Protein AF-A0A0E2Q204-F1 (afdb_monomer_lite)

Sequence (172 aa):
MAFKKTILRKIEREFFKPFIKDPIDWTFMEECWQHPYREFQYIAMDYLEKKKKEFRPEDFSKLKELAQTKSWWDSIDQLDRIIGEITFHYPETKDFMRQWSLDEDFWLRRIAIDHQLIRKELTDTDLLAEVICNNFGQTEFFITKAFGWSLRNYSKVNPDWVRDLLITMLVK

Radius of gyration: 17.0 Å; chains: 1; bounding box: 39×35×54 Å

Organism: NCBI:txid1433289

Secondary structure (DSSP, 8-state):
----HHHHHHHHHHHHGGGTTSPP-HHHHHHHHHSSSHHHHHHHHHHHHHTTTT--GGGHHHHHHHHHSS--HHHHHHHHHHHHHHHHH-GGGHHHHHHHTT-S-HHHHHHHHHTTTT-GGG--HHHHHHHHHHTTT---HHHHHHHHHHHHHHTTT-HHHHHHHHHHHH--

Foldseek 3Di:
DDDDPVVLVVVLCVVCVVPLPPADPVVQLVVLLPDPDVSSLVSSLSNLVSNLVRDDLVCVVVLVVSCVGPHDPVNLVSSLQSLLSRCLVPVVCLVQLLVQLQDPDVSSLLSSQQSCLVVQVNDPLVSNLSSLLSCPPPPDPSSVVSSCSSLVSNCVRPVPSSVVSVVVSVVD

InterPro domains:
  IPR014825 DNA alkylation repair enzyme [PF08713] (5-164)
  IPR016024 Armadillo-type fold [SSF48371] (7-167)

pLDDT: mean 92.6, std 8.52, range [52.0, 98.62]

Structure (mmCIF, N/CA/C/O backbone):
data_AF-A0A0E2Q204-F1
#
_entry.id   AF-A0A0E2Q204-F1
#
loop_
_atom_site.group_PDB
_atom_site.id
_atom_site.type_symbol
_atom_site.label_atom_id
_atom_site.label_alt_id
_atom_site.label_comp_id
_atom_site.label_asym_id
_atom_site.label_entity_id
_atom_site.label_seq_id
_atom_site.pdbx_PDB_ins_code
_atom_site.Cartn_x
_atom_site.Cartn_y
_atom_site.Cartn_z
_atom_site.occupancy
_atom_site.B_iso_or_equiv
_atom_site.auth_seq_id
_atom_site.auth_comp_id
_atom_site.auth_asym_id
_atom_site.auth_atom_id
_atom_site.pdbx_PDB_model_num
ATOM 1 N N . MET A 1 1 ? 16.025 16.801 -13.316 1.00 52.00 1 MET A N 1
ATOM 2 C CA . MET A 1 1 ? 15.818 17.611 -14.541 1.00 52.00 1 MET A CA 1
ATOM 3 C C . MET A 1 1 ? 14.335 17.922 -14.581 1.00 52.00 1 MET A C 1
ATOM 5 O O . MET A 1 1 ? 13.582 17.026 -14.913 1.00 52.00 1 MET A O 1
ATOM 9 N N . ALA A 1 2 ? 13.897 19.121 -14.187 1.00 59.19 2 ALA A N 1
ATOM 10 C CA . ALA A 1 2 ? 12.493 19.354 -13.826 1.00 59.19 2 ALA A CA 1
ATOM 11 C C . ALA A 1 2 ? 11.521 19.299 -15.027 1.00 59.19 2 ALA A C 1
ATOM 13 O O . ALA A 1 2 ? 11.139 20.324 -15.593 1.00 59.19 2 ALA A O 1
ATOM 14 N N . PHE A 1 3 ? 11.085 18.098 -15.407 1.00 65.00 3 PHE A N 1
ATOM 15 C CA . PHE A 1 3 ? 9.974 17.898 -16.332 1.00 65.00 3 PHE A CA 1
ATOM 16 C C . PHE A 1 3 ? 8.638 18.001 -15.593 1.00 65.00 3 PHE A C 1
ATOM 18 O O . PHE A 1 3 ? 8.471 17.498 -14.482 1.00 65.00 3 PHE A O 1
ATOM 25 N N . LYS A 1 4 ? 7.629 18.610 -16.228 1.00 73.62 4 LYS A N 1
ATOM 26 C CA . LYS A 1 4 ? 6.256 18.565 -15.703 1.00 73.62 4 LYS A CA 1
ATOM 27 C C . LYS A 1 4 ? 5.756 17.116 -15.724 1.00 73.62 4 LYS A C 1
ATOM 29 O O . LYS A 1 4 ? 5.730 16.502 -16.790 1.00 73.62 4 LYS A O 1
ATOM 34 N N . LYS A 1 5 ? 5.258 16.618 -14.584 1.00 70.06 5 LYS A N 1
ATOM 35 C CA . LYS A 1 5 ? 4.692 15.260 -14.406 1.00 70.06 5 LYS A CA 1
ATOM 36 C C . LYS A 1 5 ? 3.703 14.858 -15.513 1.00 70.06 5 LYS A C 1
ATOM 38 O O . LYS A 1 5 ? 3.671 13.713 -15.947 1.00 70.06 5 LYS A O 1
ATOM 43 N N . THR A 1 6 ? 2.922 15.810 -16.023 1.00 71.50 6 THR A N 1
ATOM 44 C CA . THR A 1 6 ? 1.950 15.588 -17.106 1.00 71.50 6 THR A CA 1
ATOM 45 C C . THR A 1 6 ? 2.596 15.237 -18.450 1.00 71.50 6 THR A C 1
ATOM 47 O O . THR A 1 6 ? 2.038 14.449 -19.208 1.00 71.50 6 THR A O 1
ATOM 50 N N . ILE A 1 7 ? 3.761 15.816 -18.757 1.00 73.62 7 ILE A N 1
ATOM 51 C CA . ILE A 1 7 ? 4.497 15.545 -20.000 1.00 73.62 7 ILE A CA 1
ATOM 52 C C . ILE A 1 7 ? 5.120 14.152 -19.922 1.00 73.62 7 ILE A C 1
ATOM 54 O O . ILE A 1 7 ? 4.964 13.362 -20.851 1.00 73.62 7 ILE A O 1
ATOM 58 N N . LEU A 1 8 ? 5.733 13.835 -18.779 1.00 73.75 8 LEU A N 1
ATOM 59 C CA . LEU A 1 8 ? 6.355 12.541 -18.516 1.00 73.75 8 LEU A CA 1
ATOM 60 C C . LEU A 1 8 ? 5.350 11.388 -18.685 1.00 73.75 8 LEU A C 1
ATOM 62 O O . LEU A 1 8 ? 5.563 10.491 -19.496 1.00 73.75 8 LEU A O 1
ATOM 66 N N . ARG A 1 9 ? 4.167 11.512 -18.070 1.00 72.25 9 ARG A N 1
ATOM 67 C CA . ARG A 1 9 ? 3.080 10.525 -18.192 1.00 72.25 9 ARG A CA 1
ATOM 68 C C . ARG A 1 9 ? 2.611 10.273 -19.620 1.00 72.25 9 ARG A C 1
ATOM 70 O O . ARG A 1 9 ? 2.194 9.161 -19.950 1.00 72.25 9 ARG A O 1
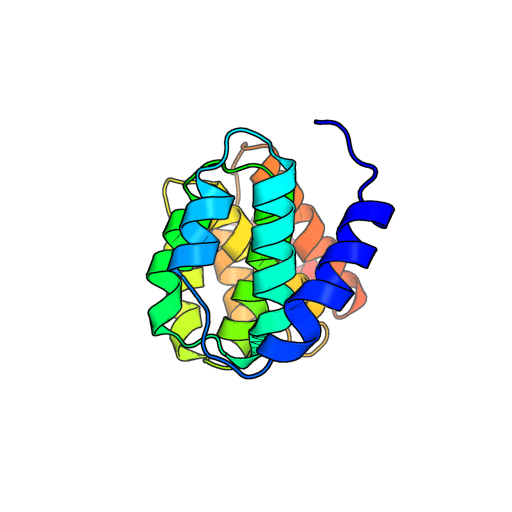ATOM 77 N N . LYS A 1 10 ? 2.618 11.303 -20.475 1.00 72.25 10 LYS A N 1
ATOM 78 C CA . LYS A 1 10 ? 2.210 11.154 -21.878 1.00 72.25 10 LYS A CA 1
ATOM 79 C C . LYS A 1 10 ? 3.226 10.302 -22.643 1.00 72.25 10 LYS A C 1
ATOM 81 O O . LYS A 1 10 ? 2.812 9.388 -23.351 1.00 72.25 10 LYS A O 1
ATOM 86 N N . ILE A 1 11 ? 4.515 10.565 -22.432 1.00 73.44 11 ILE A N 1
ATOM 87 C CA . ILE A 1 11 ? 5.630 9.828 -23.043 1.00 73.44 11 ILE A CA 1
ATOM 88 C C . ILE A 1 11 ? 5.622 8.369 -22.565 1.00 73.44 11 ILE A C 1
ATOM 90 O O . ILE A 1 11 ? 5.577 7.448 -23.375 1.00 73.44 11 ILE A O 1
ATOM 94 N N . GLU A 1 12 ? 5.543 8.145 -21.254 1.00 77.38 12 GLU A N 1
ATOM 95 C CA . GLU A 1 12 ? 5.498 6.804 -20.657 1.00 77.38 12 GLU A CA 1
ATOM 96 C C . GLU A 1 12 ? 4.303 5.970 -21.130 1.00 77.38 12 GLU A C 1
ATOM 98 O O . GLU A 1 12 ? 4.364 4.742 -21.206 1.00 77.38 12 GLU A O 1
ATOM 103 N N . ARG A 1 13 ? 3.143 6.597 -21.367 1.00 72.56 13 ARG A N 1
ATOM 104 C CA . ARG A 1 13 ? 1.954 5.871 -21.835 1.00 72.56 13 ARG A CA 1
ATOM 105 C C . ARG A 1 13 ? 2.177 5.292 -23.222 1.00 72.56 13 ARG A C 1
ATOM 107 O O . ARG A 1 13 ? 1.755 4.167 -23.460 1.00 72.56 13 ARG A O 1
ATOM 114 N N . GLU A 1 14 ? 2.795 6.049 -24.117 1.00 76.31 14 GLU A N 1
ATOM 115 C CA . GLU A 1 14 ? 3.088 5.579 -25.470 1.00 76.31 14 GLU A CA 1
ATOM 116 C C . GLU A 1 14 ? 4.222 4.555 -25.462 1.00 76.31 14 GLU A C 1
ATOM 118 O O . GLU A 1 14 ? 4.101 3.525 -26.120 1.00 76.31 14 GLU A O 1
ATOM 123 N N . PHE A 1 15 ? 5.246 4.775 -24.634 1.00 80.19 15 PHE A N 1
ATOM 124 C CA . PHE A 1 15 ? 6.394 3.881 -24.521 1.00 80.19 15 PHE A CA 1
ATOM 125 C C . PHE A 1 15 ? 6.041 2.501 -23.942 1.00 80.19 15 PHE A C 1
ATOM 127 O O . PHE A 1 15 ? 6.444 1.485 -24.497 1.00 80.19 15 PHE A O 1
ATOM 134 N N . PHE A 1 16 ? 5.244 2.431 -22.868 1.00 80.75 16 PHE A N 1
ATOM 135 C CA . PHE A 1 16 ? 4.947 1.149 -22.210 1.00 80.75 16 PHE A CA 1
ATOM 136 C C . PHE A 1 16 ? 3.805 0.357 -22.850 1.00 80.75 16 PHE A C 1
ATOM 138 O O . PHE A 1 16 ? 3.680 -0.836 -22.585 1.00 80.75 16 PHE A O 1
ATOM 145 N N . LYS A 1 17 ? 2.962 0.984 -23.683 1.00 78.00 17 LYS A N 1
ATOM 146 C CA . LYS A 1 17 ? 1.777 0.337 -24.278 1.00 78.00 17 LYS A CA 1
ATOM 147 C C . LYS A 1 17 ? 2.073 -0.996 -24.991 1.00 78.00 17 LYS A C 1
ATOM 149 O O . LYS A 1 17 ? 1.269 -1.910 -24.805 1.00 78.00 17 LYS A O 1
ATOM 154 N N . PRO A 1 18 ? 3.163 -1.145 -25.768 1.00 79.00 18 PRO A N 1
ATOM 155 C CA . PRO A 1 18 ? 3.479 -2.407 -26.438 1.00 79.00 18 PRO A CA 1
ATOM 156 C C . PRO A 1 18 ? 3.801 -3.549 -25.468 1.00 79.00 18 PRO A C 1
ATOM 158 O O . PRO A 1 18 ? 3.487 -4.693 -25.764 1.00 79.00 18 PRO A O 1
ATOM 161 N N . PHE A 1 19 ? 4.357 -3.230 -24.297 1.00 77.69 19 PHE A N 1
ATOM 162 C CA . PHE A 1 19 ? 4.937 -4.205 -23.372 1.00 77.69 19 PHE A CA 1
ATOM 163 C C . PHE A 1 19 ? 4.009 -4.574 -22.214 1.00 77.69 19 PHE A C 1
ATOM 165 O O . PHE A 1 19 ? 4.407 -5.318 -21.331 1.00 77.69 19 PHE A O 1
ATOM 172 N N . ILE A 1 20 ? 2.774 -4.060 -22.152 1.00 76.94 20 ILE A N 1
ATOM 173 C CA . ILE A 1 20 ? 1.899 -4.204 -20.967 1.00 76.94 20 ILE A CA 1
ATOM 174 C C . ILE A 1 20 ? 1.711 -5.666 -20.527 1.00 76.94 20 ILE A C 1
ATOM 176 O O . ILE A 1 20 ? 1.601 -5.910 -19.332 1.00 76.94 20 ILE A O 1
ATOM 180 N N . LYS A 1 21 ? 1.678 -6.616 -21.471 1.00 78.50 21 LYS A N 1
ATOM 181 C CA . LYS A 1 21 ? 1.437 -8.044 -21.194 1.00 78.50 21 LYS A CA 1
ATOM 182 C C . LYS A 1 21 ? 2.696 -8.861 -20.911 1.00 78.50 21 LYS A C 1
ATOM 184 O O . LYS A 1 21 ? 2.580 -10.026 -20.550 1.00 78.50 21 LYS A O 1
ATOM 189 N N . ASP A 1 22 ? 3.871 -8.284 -21.121 1.00 86.75 22 ASP A N 1
ATOM 190 C CA . ASP A 1 22 ? 5.116 -8.990 -20.837 1.00 86.75 22 ASP A CA 1
ATOM 191 C C . ASP A 1 22 ? 5.319 -9.087 -19.318 1.00 86.75 22 ASP A C 1
ATOM 193 O O . ASP A 1 22 ? 4.787 -8.245 -18.580 1.00 86.75 22 ASP A O 1
ATOM 197 N N . PRO A 1 23 ? 6.126 -10.043 -18.830 1.00 90.31 23 PRO A N 1
ATOM 198 C CA . PRO A 1 23 ? 6.562 -10.052 -17.440 1.00 90.31 23 PRO A CA 1
ATOM 199 C C . PRO A 1 23 ? 7.162 -8.707 -17.005 1.00 90.31 23 PRO A C 1
ATOM 201 O O . PRO A 1 23 ? 7.531 -7.857 -17.827 1.00 90.31 23 PRO A O 1
ATOM 204 N N . ILE A 1 24 ? 7.246 -8.498 -15.693 1.00 92.69 24 ILE A N 1
ATOM 205 C CA . ILE A 1 24 ? 7.913 -7.321 -15.136 1.00 92.69 24 ILE A CA 1
ATOM 206 C C . ILE A 1 24 ? 9.402 -7.403 -15.480 1.00 92.69 24 ILE A C 1
ATOM 208 O O . ILE A 1 24 ? 10.090 -8.357 -15.113 1.00 92.69 24 ILE A O 1
ATOM 212 N N . ASP A 1 25 ? 9.891 -6.384 -16.176 1.00 93.94 25 ASP A N 1
ATOM 213 C CA . ASP A 1 25 ? 11.306 -6.184 -16.449 1.00 93.94 25 ASP A CA 1
ATOM 214 C C . ASP A 1 25 ? 11.955 -5.550 -15.218 1.00 93.94 25 ASP A C 1
ATOM 216 O O . ASP A 1 25 ? 11.942 -4.333 -15.011 1.00 93.94 25 ASP A O 1
ATOM 220 N N . TRP A 1 26 ? 12.478 -6.416 -14.355 1.00 94.19 26 TRP A N 1
ATOM 221 C CA . TRP A 1 26 ? 13.155 -6.003 -13.134 1.00 94.19 26 TRP A CA 1
ATOM 222 C C . TRP A 1 26 ? 14.508 -5.332 -13.401 1.00 94.19 26 TRP A C 1
ATOM 224 O O . TRP A 1 26 ? 14.963 -4.560 -12.563 1.00 94.19 26 TRP A O 1
ATOM 234 N N . THR A 1 27 ? 15.122 -5.559 -14.567 1.00 94.31 27 THR A N 1
ATOM 235 C CA . THR A 1 27 ? 16.347 -4.858 -14.969 1.00 94.31 27 THR A CA 1
ATOM 236 C C . THR A 1 27 ? 16.039 -3.402 -15.296 1.00 94.31 27 THR A C 1
ATOM 238 O O . THR A 1 27 ? 16.673 -2.511 -14.736 1.00 94.31 27 THR A O 1
ATOM 241 N N . PHE A 1 28 ? 15.005 -3.142 -16.103 1.00 93.12 28 PHE A N 1
ATOM 242 C CA . PHE A 1 28 ? 14.527 -1.779 -16.364 1.00 93.12 28 PHE A CA 1
ATOM 243 C C . PHE A 1 28 ? 14.138 -1.046 -15.073 1.00 93.12 28 PHE A C 1
ATOM 245 O O . PHE A 1 28 ? 14.451 0.137 -14.898 1.00 93.12 28 PHE A O 1
ATOM 252 N N . MET A 1 29 ? 13.460 -1.753 -14.161 1.00 94.50 29 MET A N 1
ATOM 253 C CA . MET A 1 29 ? 13.110 -1.213 -12.849 1.00 94.50 29 MET A CA 1
ATOM 254 C C . MET A 1 29 ? 14.339 -0.771 -12.068 1.00 94.50 29 MET A C 1
ATOM 256 O O . MET A 1 29 ? 14.364 0.365 -11.603 1.00 94.50 29 MET A O 1
ATOM 260 N N . GLU A 1 30 ? 15.352 -1.630 -11.963 1.00 94.81 30 GLU A N 1
ATOM 261 C CA . GLU A 1 30 ? 16.586 -1.333 -11.238 1.00 94.81 30 GLU A CA 1
ATOM 262 C C . GLU A 1 30 ? 17.341 -0.153 -11.864 1.00 94.81 30 GLU A C 1
ATOM 264 O O . GLU A 1 30 ? 17.734 0.777 -11.163 1.00 94.81 30 GLU A O 1
ATOM 269 N N . GLU A 1 31 ? 17.468 -0.115 -13.193 1.00 95.06 31 GLU A N 1
ATOM 270 C CA . GLU A 1 31 ? 18.122 0.990 -13.906 1.00 95.06 31 GLU A CA 1
ATOM 271 C C . GLU A 1 31 ? 17.440 2.339 -13.632 1.00 95.06 31 GLU A C 1
ATOM 273 O O . GLU A 1 31 ? 18.101 3.339 -13.323 1.00 95.06 31 GLU A O 1
ATOM 278 N N . CYS A 1 32 ? 16.105 2.375 -13.685 1.00 95.06 32 CYS A N 1
ATOM 279 C CA . CYS A 1 32 ? 15.343 3.573 -13.344 1.00 95.06 32 CYS A CA 1
ATOM 280 C C . CYS A 1 32 ? 15.463 3.910 -11.854 1.00 95.06 32 CYS A C 1
ATOM 282 O O . CYS A 1 32 ? 15.628 5.078 -11.487 1.00 95.06 32 CYS A O 1
ATOM 284 N N . TRP A 1 33 ? 15.402 2.902 -10.982 1.00 96.38 33 TRP A N 1
ATOM 285 C CA . TRP A 1 33 ? 15.449 3.102 -9.541 1.00 96.38 33 TRP A CA 1
ATOM 286 C C . TRP A 1 33 ? 16.803 3.627 -9.081 1.00 96.38 33 TRP A C 1
ATOM 288 O O . TRP A 1 33 ? 16.850 4.522 -8.237 1.00 96.38 33 TRP A O 1
ATOM 298 N N . GLN A 1 34 ? 17.909 3.185 -9.677 1.00 96.06 34 GLN A N 1
ATOM 299 C CA . GLN A 1 34 ? 19.253 3.651 -9.326 1.00 96.06 34 GLN A CA 1
ATOM 300 C C . GLN A 1 34 ? 19.601 5.024 -9.898 1.00 96.06 34 GLN A C 1
ATOM 302 O O . GLN A 1 34 ? 20.476 5.709 -9.360 1.00 96.06 34 GLN A O 1
ATOM 307 N N . HIS A 1 35 ? 18.843 5.521 -10.872 1.00 96.06 35 HIS A N 1
ATOM 308 C CA . HIS A 1 35 ? 19.092 6.832 -11.456 1.00 96.06 35 HIS A CA 1
ATOM 309 C C . HIS A 1 35 ? 19.022 7.981 -10.414 1.00 96.06 35 HIS A C 1
ATOM 311 O O . HIS A 1 35 ? 18.156 7.970 -9.530 1.00 96.06 35 HIS A O 1
ATOM 317 N N . PRO A 1 36 ? 19.909 8.997 -10.470 1.00 94.62 36 PRO A N 1
ATOM 318 C CA . PRO A 1 36 ? 19.985 10.053 -9.448 1.00 94.62 36 PRO A CA 1
ATOM 319 C C . PRO A 1 36 ? 18.807 11.041 -9.455 1.00 94.62 36 PRO A C 1
ATOM 321 O O . PRO A 1 36 ? 18.565 11.725 -8.464 1.00 94.62 36 PRO A O 1
ATOM 324 N N . TYR A 1 37 ? 18.083 11.150 -10.569 1.00 92.69 37 TYR A N 1
ATOM 325 C CA . TYR A 1 37 ? 16.953 12.073 -10.709 1.00 92.69 37 TYR A CA 1
ATOM 326 C C . TYR A 1 37 ? 15.634 11.409 -10.300 1.00 92.69 37 TYR A C 1
ATOM 328 O O . TYR A 1 37 ? 15.287 10.383 -10.883 1.00 92.69 37 TYR A O 1
ATOM 336 N N . ARG A 1 38 ? 14.887 12.040 -9.371 1.00 92.81 38 ARG A N 1
ATOM 337 C CA . ARG A 1 38 ? 13.624 11.524 -8.793 1.00 92.81 38 ARG A CA 1
ATOM 338 C C . ARG A 1 38 ? 12.578 11.145 -9.849 1.00 92.81 38 ARG A C 1
ATOM 340 O O . ARG A 1 38 ? 11.750 10.263 -9.648 1.00 92.81 38 ARG A O 1
ATOM 347 N N . GLU A 1 39 ? 12.632 11.820 -10.991 1.00 90.75 39 GLU A N 1
ATOM 348 C CA . GLU A 1 39 ? 11.778 11.592 -12.148 1.00 90.75 39 GLU A CA 1
ATOM 349 C C . GLU A 1 39 ? 11.859 10.149 -12.666 1.00 90.75 39 GLU A C 1
ATOM 351 O O . GLU A 1 39 ? 10.859 9.636 -13.151 1.00 90.75 39 GLU A O 1
ATOM 356 N N . PHE A 1 40 ? 12.995 9.465 -12.509 1.00 92.69 40 PHE A N 1
ATOM 357 C CA . PHE A 1 40 ? 13.137 8.072 -12.932 1.00 92.69 40 PHE A CA 1
ATOM 358 C C . PHE A 1 40 ? 12.489 7.085 -11.961 1.00 92.69 40 PHE A C 1
ATOM 360 O O . PHE A 1 40 ? 11.914 6.100 -12.413 1.00 92.69 40 PHE A O 1
ATOM 367 N N . GLN A 1 41 ? 12.470 7.367 -10.655 1.00 95.06 41 GLN A N 1
ATOM 368 C CA . GLN A 1 41 ? 11.662 6.580 -9.718 1.00 95.06 41 GLN A CA 1
ATOM 369 C C . GLN A 1 41 ? 10.171 6.758 -10.027 1.00 95.06 41 GLN A C 1
ATOM 371 O O . GLN A 1 41 ? 9.423 5.792 -9.953 1.00 95.06 41 GLN A O 1
ATOM 376 N N . TYR A 1 42 ? 9.730 7.946 -10.462 1.00 92.25 42 TYR A N 1
ATOM 377 C CA . TYR A 1 42 ? 8.353 8.113 -10.947 1.00 92.25 42 TYR A CA 1
ATOM 378 C C . TYR A 1 42 ? 8.064 7.275 -12.195 1.00 92.25 42 TYR A C 1
ATOM 380 O O . TYR A 1 42 ? 7.021 6.629 -12.236 1.00 92.25 42 TYR A O 1
ATOM 388 N N . ILE A 1 43 ? 8.988 7.231 -13.164 1.00 91.62 43 ILE A N 1
ATOM 389 C CA . ILE A 1 43 ? 8.864 6.364 -14.350 1.00 91.62 43 ILE A CA 1
ATOM 390 C C . ILE A 1 43 ? 8.760 4.894 -13.930 1.00 91.62 43 ILE A C 1
ATOM 392 O O . ILE A 1 43 ? 7.884 4.180 -14.415 1.00 91.62 43 ILE A O 1
ATOM 396 N N . ALA A 1 44 ? 9.626 4.453 -13.014 1.00 93.38 44 ALA A N 1
ATOM 397 C CA . ALA A 1 44 ? 9.636 3.093 -12.485 1.00 93.38 44 ALA A CA 1
ATOM 398 C C . ALA A 1 44 ? 8.295 2.739 -11.819 1.00 93.38 44 ALA A C 1
ATOM 400 O O . ALA A 1 44 ? 7.691 1.708 -12.108 1.00 93.38 44 ALA A O 1
ATOM 401 N N . MET A 1 45 ? 7.759 3.634 -10.988 1.00 93.88 45 MET A N 1
ATOM 402 C CA . MET A 1 45 ? 6.474 3.411 -10.329 1.00 93.88 45 MET A CA 1
ATOM 403 C C . MET A 1 45 ? 5.282 3.437 -11.301 1.00 93.88 45 MET A C 1
ATOM 405 O O . MET A 1 45 ? 4.387 2.594 -11.202 1.00 93.88 45 MET A O 1
ATOM 409 N N . ASP A 1 46 ? 5.265 4.356 -12.273 1.00 90.75 46 ASP A N 1
ATOM 410 C CA . ASP A 1 46 ? 4.221 4.414 -13.307 1.00 90.75 46 ASP A CA 1
ATOM 411 C C . ASP A 1 46 ? 4.312 3.205 -14.270 1.00 90.75 46 ASP A C 1
ATOM 413 O O . ASP A 1 46 ? 3.293 2.779 -14.830 1.00 90.75 46 ASP A O 1
ATOM 417 N N . TYR A 1 47 ? 5.498 2.605 -14.432 1.00 91.88 47 TYR A N 1
ATOM 418 C CA . TYR A 1 47 ? 5.692 1.312 -15.093 1.00 91.88 47 TYR A CA 1
ATOM 419 C C . TYR A 1 47 ? 5.075 0.161 -14.286 1.00 91.88 47 TYR A C 1
ATOM 421 O O . TYR A 1 47 ? 4.245 -0.573 -14.830 1.00 91.88 47 TYR A O 1
ATOM 429 N N . LEU A 1 48 ? 5.399 0.034 -12.994 1.00 92.44 48 LEU A N 1
ATOM 430 C CA . LEU A 1 48 ? 4.841 -1.014 -12.130 1.00 92.44 48 LEU A CA 1
ATOM 431 C C . LEU A 1 48 ? 3.310 -0.960 -12.049 1.00 92.44 48 LEU A C 1
ATOM 433 O O . LEU A 1 48 ? 2.649 -1.991 -12.157 1.00 92.44 48 LEU A O 1
ATOM 437 N N . GLU A 1 49 ? 2.723 0.235 -11.943 1.00 90.00 49 GLU A N 1
ATOM 438 C CA . GLU A 1 49 ? 1.263 0.404 -11.927 1.00 90.00 49 GLU A CA 1
ATOM 439 C C . GLU A 1 49 ? 0.609 -0.147 -13.209 1.00 90.00 49 GLU A C 1
ATOM 441 O O . GLU A 1 49 ? -0.452 -0.776 -13.161 1.00 90.00 49 GLU A O 1
ATOM 446 N N . LYS A 1 50 ? 1.247 0.033 -14.375 1.00 88.06 50 LYS A N 1
ATOM 447 C CA . LYS A 1 50 ? 0.766 -0.538 -15.648 1.00 88.06 50 LYS A CA 1
ATOM 448 C C . LYS A 1 50 ? 0.902 -2.059 -15.693 1.00 88.06 50 LYS A C 1
ATOM 450 O O . LYS A 1 50 ? 0.123 -2.707 -16.392 1.00 88.06 50 LYS A O 1
ATOM 455 N N . LYS A 1 51 ? 1.856 -2.610 -14.945 1.00 89.75 51 LYS A N 1
ATOM 456 C CA . LYS A 1 51 ? 2.152 -4.042 -14.836 1.00 89.75 51 LYS A CA 1
ATOM 457 C C . LYS A 1 51 ? 1.446 -4.732 -13.673 1.00 89.75 51 LYS A C 1
ATOM 459 O O . LYS A 1 51 ? 1.681 -5.911 -13.445 1.00 89.75 51 LYS A O 1
ATOM 464 N N . LYS A 1 52 ? 0.534 -4.058 -12.966 1.00 87.69 52 LYS A N 1
ATOM 465 C CA . LYS A 1 52 ? -0.028 -4.568 -11.705 1.00 87.69 52 LYS A CA 1
ATOM 466 C C . LYS A 1 52 ? -0.687 -5.955 -11.745 1.00 87.69 52 LYS A C 1
ATOM 468 O O . LYS A 1 52 ? -0.798 -6.606 -10.717 1.00 87.69 52 LYS A O 1
ATOM 473 N N . LYS A 1 53 ? -1.121 -6.414 -12.923 1.00 88.00 53 LYS A N 1
ATOM 474 C CA . LYS A 1 53 ? -1.709 -7.753 -13.126 1.00 88.00 53 LYS A CA 1
ATOM 475 C C . LYS A 1 53 ? -0.665 -8.876 -13.192 1.00 88.00 53 LYS A C 1
ATOM 477 O O . LYS A 1 53 ? -1.001 -10.048 -13.026 1.00 88.00 53 LYS A O 1
ATOM 482 N N . GLU A 1 54 ? 0.588 -8.517 -13.430 1.00 91.44 54 GLU A N 1
ATOM 483 C CA . GLU A 1 54 ? 1.695 -9.456 -13.592 1.00 91.44 54 GLU A CA 1
ATOM 484 C C . GLU A 1 54 ? 2.405 -9.764 -12.272 1.00 91.44 54 GLU A C 1
ATOM 486 O O . GLU A 1 54 ? 3.154 -10.732 -12.215 1.00 91.44 54 GLU A O 1
ATOM 491 N N . PHE A 1 55 ? 2.128 -9.010 -11.204 1.00 92.75 55 PHE A N 1
ATOM 492 C CA . PHE A 1 55 ? 2.701 -9.286 -9.890 1.00 92.75 55 PHE A CA 1
ATOM 493 C C . PHE A 1 55 ? 2.276 -10.643 -9.340 1.00 92.75 55 PHE A C 1
ATOM 495 O O . PHE A 1 55 ? 1.123 -11.077 -9.491 1.00 92.75 55 PHE A O 1
ATOM 502 N N . ARG A 1 56 ? 3.214 -11.283 -8.649 1.00 93.00 56 ARG A N 1
ATOM 503 C CA . ARG A 1 56 ? 3.012 -12.521 -7.900 1.00 93.00 56 ARG A CA 1
ATOM 504 C C . ARG A 1 56 ? 3.531 -12.371 -6.464 1.00 93.00 56 ARG A C 1
ATOM 506 O O . ARG A 1 56 ? 4.302 -11.445 -6.198 1.00 93.00 56 ARG A O 1
ATOM 513 N N . PRO A 1 57 ? 3.120 -13.242 -5.525 1.00 93.75 57 PRO A N 1
ATOM 514 C CA . PRO A 1 57 ? 3.602 -13.201 -4.144 1.00 93.75 57 PRO A CA 1
ATOM 515 C C . PRO A 1 57 ? 5.132 -13.143 -4.011 1.00 93.75 57 PRO A C 1
ATOM 517 O O . PRO A 1 57 ? 5.649 -12.468 -3.124 1.00 93.75 57 PRO A O 1
ATOM 520 N N . GLU A 1 58 ? 5.873 -13.782 -4.917 1.00 93.62 58 GLU A N 1
ATOM 521 C CA . GLU A 1 58 ? 7.339 -13.839 -4.895 1.00 93.62 58 GLU A CA 1
ATOM 522 C C . GLU A 1 58 ? 8.001 -12.463 -5.118 1.00 93.62 58 GLU A C 1
ATOM 524 O O . GLU A 1 58 ? 9.133 -12.228 -4.677 1.00 93.62 58 GLU A O 1
ATOM 529 N N . ASP A 1 59 ? 7.287 -11.520 -5.743 1.00 93.94 59 ASP A N 1
ATOM 530 C CA . ASP A 1 59 ? 7.779 -10.167 -6.019 1.00 93.94 59 ASP A CA 1
ATOM 531 C C . ASP A 1 59 ? 7.818 -9.270 -4.766 1.00 93.94 59 ASP A C 1
ATOM 533 O O . ASP A 1 59 ? 8.436 -8.203 -4.798 1.00 93.94 59 ASP A O 1
ATOM 537 N N . PHE A 1 60 ? 7.225 -9.690 -3.638 1.00 94.06 60 PHE A N 1
ATOM 538 C CA . PHE A 1 60 ? 7.244 -8.926 -2.379 1.00 94.06 60 PHE A CA 1
ATOM 539 C C . PHE A 1 60 ? 8.655 -8.605 -1.894 1.00 94.06 60 PHE A C 1
ATOM 541 O O . PHE A 1 60 ? 8.878 -7.535 -1.335 1.00 94.06 60 PHE A O 1
ATOM 548 N N . SER A 1 61 ? 9.610 -9.508 -2.127 1.00 94.44 61 SER A N 1
ATOM 549 C CA . SER A 1 61 ? 11.018 -9.292 -1.776 1.00 94.44 61 SER A CA 1
ATOM 550 C C . SER A 1 61 ? 11.592 -8.049 -2.468 1.00 94.44 61 SER A C 1
ATOM 552 O O . SER A 1 61 ? 12.217 -7.212 -1.822 1.00 94.44 61 SER A O 1
ATOM 554 N N . LYS A 1 62 ? 11.287 -7.874 -3.756 1.00 96.25 62 LYS A N 1
ATOM 555 C CA . LYS A 1 62 ? 11.727 -6.726 -4.556 1.00 96.25 62 LYS A CA 1
ATOM 556 C C . LYS A 1 62 ? 10.942 -5.465 -4.218 1.00 96.25 62 LYS A C 1
ATOM 558 O O . LYS A 1 62 ? 11.514 -4.388 -4.119 1.00 96.25 62 LYS A O 1
ATOM 563 N N . LEU A 1 63 ? 9.633 -5.580 -3.987 1.00 96.81 63 LEU A N 1
ATOM 564 C CA . LEU A 1 63 ? 8.818 -4.441 -3.547 1.00 96.81 63 LEU A CA 1
ATOM 565 C C . LEU A 1 63 ? 9.262 -3.921 -2.174 1.00 96.81 63 LEU A C 1
ATOM 567 O O . LEU A 1 63 ? 9.275 -2.709 -1.963 1.00 96.81 63 LEU A O 1
ATOM 571 N N . LYS A 1 64 ? 9.674 -4.823 -1.271 1.00 97.25 64 LYS A N 1
ATOM 572 C CA . LYS A 1 64 ? 10.306 -4.465 0.001 1.00 97.25 64 LYS A CA 1
ATOM 573 C C . LYS A 1 64 ? 11.583 -3.668 -0.253 1.00 97.25 64 LYS A C 1
ATOM 575 O O . LYS A 1 64 ? 11.707 -2.569 0.267 1.00 97.25 64 LYS A O 1
ATOM 580 N N . GLU A 1 65 ? 12.487 -4.156 -1.098 1.00 97.19 65 GLU A N 1
ATOM 581 C CA . GLU A 1 65 ? 13.727 -3.443 -1.436 1.00 97.19 65 GLU A CA 1
ATOM 582 C C . GLU A 1 65 ? 13.469 -2.026 -1.980 1.00 97.19 65 GLU A C 1
ATOM 584 O O . GLU A 1 65 ? 14.096 -1.066 -1.526 1.00 97.19 65 GLU A O 1
ATOM 589 N N . LEU A 1 66 ? 12.492 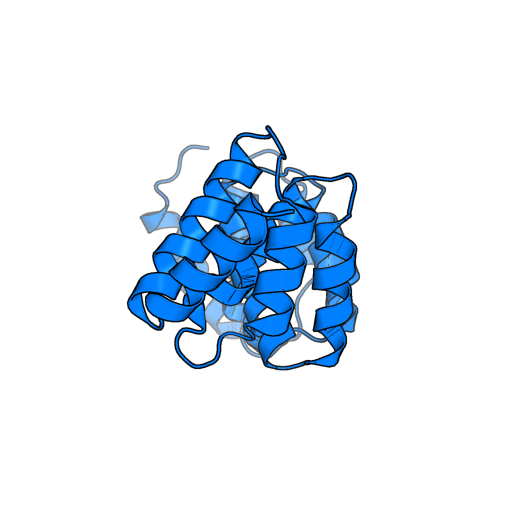-1.858 -2.877 1.00 97.44 66 LEU A N 1
ATOM 590 C CA . LEU A 1 66 ? 12.085 -0.535 -3.366 1.00 97.44 66 LEU A CA 1
ATOM 591 C C . LEU A 1 66 ? 11.538 0.349 -2.236 1.00 97.44 66 LEU A C 1
ATOM 593 O O . LEU A 1 66 ? 11.849 1.534 -2.171 1.00 97.44 66 LEU A O 1
ATOM 597 N N . ALA A 1 67 ? 10.747 -0.204 -1.314 1.00 97.69 67 ALA A N 1
ATOM 598 C CA . ALA A 1 67 ? 10.236 0.553 -0.172 1.00 97.69 67 ALA A CA 1
ATOM 599 C C . ALA A 1 67 ? 11.349 1.024 0.778 1.00 97.69 67 ALA A C 1
ATOM 601 O O . ALA A 1 67 ? 11.199 2.071 1.408 1.00 97.69 67 ALA A O 1
ATOM 602 N N . GLN A 1 68 ? 12.463 0.294 0.858 1.00 97.19 68 GLN A N 1
ATOM 603 C CA . GLN A 1 68 ? 13.590 0.582 1.757 1.00 97.19 68 GLN A CA 1
ATOM 604 C C . GLN A 1 68 ? 14.721 1.386 1.093 1.00 97.19 68 GLN A C 1
ATOM 606 O O . GLN A 1 68 ? 15.664 1.812 1.762 1.00 97.19 68 GLN A O 1
ATOM 611 N N . THR A 1 69 ? 14.649 1.621 -0.220 1.00 96.69 69 THR A N 1
ATOM 612 C CA . THR A 1 69 ? 15.676 2.348 -0.975 1.00 96.69 69 THR A CA 1
ATOM 613 C C . THR A 1 69 ? 15.093 3.588 -1.640 1.00 96.69 69 THR A C 1
ATOM 615 O O . THR A 1 69 ? 14.049 3.553 -2.280 1.00 96.69 69 THR A O 1
ATOM 618 N N . LYS A 1 70 ? 15.777 4.733 -1.500 1.00 94.94 70 LYS A N 1
ATOM 619 C CA . LYS A 1 70 ? 15.284 6.039 -1.993 1.00 94.94 70 LYS A CA 1
ATOM 620 C C . LYS A 1 70 ? 13.859 6.354 -1.503 1.00 94.94 70 LYS A C 1
ATOM 622 O O . LYS A 1 70 ? 13.057 6.948 -2.228 1.00 94.94 70 LYS A O 1
ATOM 627 N N . SER A 1 71 ? 13.559 5.954 -0.271 1.00 96.19 71 SER A N 1
ATOM 628 C CA . SER A 1 71 ? 12.236 6.027 0.338 1.00 96.19 71 SER A CA 1
ATOM 629 C C . SER A 1 71 ? 11.811 7.463 0.611 1.00 96.19 71 SER A C 1
ATOM 631 O O . SER A 1 71 ? 12.533 8.243 1.236 1.00 96.19 71 SER A O 1
ATOM 633 N N . TRP A 1 72 ? 10.611 7.802 0.154 1.00 97.06 72 TRP A N 1
ATOM 634 C CA . TRP A 1 72 ? 9.922 9.038 0.496 1.00 97.06 72 TRP A CA 1
ATOM 635 C C . TRP A 1 72 ? 8.422 8.862 0.232 1.00 97.06 72 TRP A C 1
ATOM 637 O O . TRP A 1 72 ?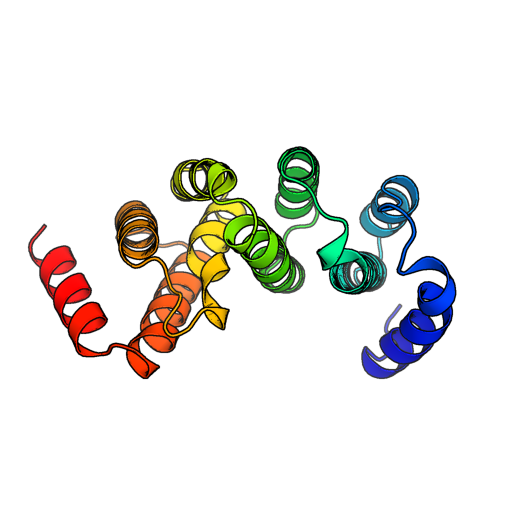 8.017 7.944 -0.487 1.00 97.06 72 TRP A O 1
ATOM 647 N N . TRP A 1 73 ? 7.583 9.704 0.840 1.00 96.50 73 TRP A N 1
ATOM 648 C CA . TRP A 1 73 ? 6.123 9.508 0.852 1.00 96.50 73 TRP A CA 1
ATOM 649 C C . TRP A 1 73 ? 5.507 9.384 -0.551 1.00 96.50 73 TRP A C 1
ATOM 651 O O . TRP A 1 73 ? 4.552 8.650 -0.748 1.00 96.50 73 TRP A O 1
ATOM 661 N N . ASP A 1 74 ? 6.079 10.053 -1.546 1.00 94.31 74 ASP A N 1
ATOM 662 C CA . ASP A 1 74 ? 5.638 10.045 -2.941 1.00 94.31 74 ASP A CA 1
ATOM 663 C C . ASP A 1 74 ? 5.754 8.670 -3.618 1.00 94.31 74 ASP A C 1
ATOM 665 O O . ASP A 1 74 ? 4.865 8.316 -4.391 1.00 94.31 74 ASP A O 1
ATOM 669 N N . SER A 1 75 ? 6.815 7.899 -3.352 1.00 95.94 75 SER A N 1
ATOM 670 C CA . SER A 1 75 ? 6.948 6.533 -3.882 1.00 95.94 75 SER A CA 1
ATOM 671 C C . SER A 1 75 ? 6.229 5.509 -3.010 1.00 95.94 75 SER A C 1
ATOM 673 O O . SER A 1 75 ? 5.649 4.557 -3.530 1.00 95.94 75 SER A O 1
ATOM 675 N N . ILE A 1 76 ? 6.230 5.718 -1.692 1.00 97.94 76 ILE A N 1
ATOM 676 C CA . ILE A 1 76 ? 5.588 4.816 -0.732 1.00 97.94 76 ILE A CA 1
ATOM 677 C C . ILE A 1 76 ? 4.064 4.793 -0.912 1.00 97.94 76 ILE A C 1
ATOM 679 O O . ILE A 1 76 ? 3.497 3.708 -0.975 1.00 97.94 76 ILE A O 1
ATOM 683 N N . ASP A 1 77 ? 3.429 5.950 -1.125 1.00 96.44 77 ASP A N 1
ATOM 684 C CA . ASP A 1 77 ? 1.980 6.076 -1.385 1.00 96.44 77 ASP A CA 1
ATOM 685 C C . ASP A 1 77 ? 1.551 5.539 -2.773 1.00 96.44 77 ASP A C 1
ATOM 687 O O . ASP A 1 77 ? 0.382 5.607 -3.165 1.00 96.44 77 ASP A O 1
ATOM 691 N N . GLN A 1 78 ? 2.503 5.096 -3.597 1.00 95.62 78 GLN A N 1
ATOM 692 C CA . GLN A 1 78 ? 2.220 4.359 -4.829 1.00 95.62 78 GLN A CA 1
ATOM 693 C C . GLN A 1 78 ? 2.508 2.864 -4.644 1.00 95.62 78 GLN A C 1
ATOM 695 O O . GLN A 1 78 ? 1.764 2.034 -5.170 1.00 95.62 78 GLN A O 1
ATOM 700 N N . LEU A 1 79 ? 3.543 2.521 -3.868 1.00 97.12 79 LEU A N 1
ATOM 701 C CA . LEU A 1 79 ? 3.845 1.145 -3.475 1.00 97.12 79 LEU A CA 1
ATOM 702 C C . LEU A 1 79 ? 2.727 0.532 -2.629 1.00 97.12 79 LEU A C 1
ATOM 704 O O . LEU A 1 79 ? 2.358 -0.605 -2.895 1.00 97.12 79 LEU A O 1
ATOM 708 N N . ASP A 1 80 ? 2.146 1.257 -1.674 1.00 96.88 80 ASP A N 1
ATOM 709 C CA . ASP A 1 80 ? 1.031 0.764 -0.852 1.00 96.88 80 ASP A CA 1
ATOM 710 C C . ASP A 1 80 ? -0.185 0.333 -1.695 1.00 96.88 80 ASP A C 1
ATOM 712 O O . ASP A 1 80 ? -0.806 -0.686 -1.404 1.00 96.88 80 ASP A O 1
ATOM 716 N N . ARG A 1 81 ? -0.485 1.034 -2.795 1.00 95.44 81 ARG A N 1
ATOM 717 C CA . ARG A 1 81 ? -1.582 0.712 -3.721 1.00 95.44 81 ARG A CA 1
ATOM 718 C C . ARG A 1 81 ? -1.261 -0.530 -4.535 1.00 95.44 81 ARG A C 1
ATOM 720 O O . ARG A 1 81 ? -2.136 -1.374 -4.713 1.00 95.44 81 ARG A O 1
ATOM 727 N N . ILE A 1 82 ? -0.024 -0.635 -5.023 1.00 95.44 82 ILE A N 1
ATOM 728 C CA . ILE A 1 82 ? 0.456 -1.806 -5.764 1.00 95.44 82 ILE A CA 1
ATOM 729 C C . ILE A 1 82 ? 0.420 -3.035 -4.854 1.00 95.44 82 ILE A C 1
ATOM 731 O O . ILE A 1 82 ? -0.234 -4.021 -5.176 1.00 95.44 82 ILE A O 1
ATOM 735 N N . ILE A 1 83 ? 1.055 -2.950 -3.688 1.00 96.88 83 ILE A N 1
ATOM 736 C CA . ILE A 1 83 ? 1.137 -4.028 -2.697 1.00 96.88 83 ILE A CA 1
ATOM 737 C C . ILE A 1 83 ? -0.255 -4.385 -2.187 1.00 96.88 83 ILE A C 1
ATOM 739 O O . ILE A 1 83 ? -0.595 -5.560 -2.090 1.00 96.88 83 ILE A O 1
ATOM 743 N N . GLY A 1 84 ? -1.101 -3.385 -1.958 1.00 96.25 84 GLY A N 1
ATOM 744 C CA . GLY A 1 84 ? -2.499 -3.572 -1.614 1.00 96.25 84 GLY A CA 1
ATOM 745 C C . GLY A 1 84 ? -3.284 -4.340 -2.669 1.00 96.25 84 GLY A C 1
ATOM 746 O O . GLY A 1 84 ? -4.183 -5.100 -2.314 1.00 96.25 84 GLY A O 1
ATOM 747 N N . GLU A 1 85 ? -3.000 -4.152 -3.961 1.00 94.62 85 GLU A N 1
ATOM 748 C CA . GLU A 1 85 ? -3.607 -4.928 -5.055 1.00 94.62 85 GLU A CA 1
ATOM 749 C C . GLU A 1 85 ? -3.147 -6.378 -5.056 1.00 94.62 85 GLU A C 1
ATOM 751 O O . GLU A 1 85 ? -3.977 -7.275 -5.204 1.00 94.62 85 GLU A O 1
ATOM 756 N N . ILE A 1 86 ? -1.863 -6.619 -4.802 1.00 95.38 86 ILE A N 1
ATOM 757 C CA . ILE A 1 86 ? -1.339 -7.982 -4.704 1.00 95.38 86 ILE A CA 1
ATOM 758 C C . ILE A 1 86 ? -1.957 -8.686 -3.491 1.00 95.38 86 ILE A C 1
ATOM 760 O O . ILE A 1 86 ? -2.548 -9.747 -3.653 1.00 95.38 86 ILE A O 1
ATOM 764 N N . THR A 1 87 ? -1.944 -8.061 -2.311 1.00 96.50 87 THR A N 1
ATOM 765 C CA . THR A 1 87 ? -2.529 -8.623 -1.078 1.00 96.50 87 THR A CA 1
ATOM 766 C C . THR A 1 87 ? -4.024 -8.887 -1.171 1.00 96.50 87 THR A C 1
ATOM 768 O O . THR A 1 87 ? -4.542 -9.799 -0.528 1.00 96.50 87 THR A O 1
ATOM 771 N N . PHE A 1 88 ? -4.739 -8.123 -1.994 1.00 95.31 88 PHE A N 1
ATOM 772 C CA . PHE A 1 88 ? -6.147 -8.389 -2.249 1.00 95.31 88 PHE A CA 1
ATOM 773 C C . PHE A 1 88 ? -6.369 -9.653 -3.092 1.00 95.31 88 PHE A C 1
ATOM 775 O O . PHE A 1 88 ? -7.329 -10.384 -2.853 1.00 95.31 88 PHE A O 1
ATOM 782 N N . HIS A 1 89 ? -5.494 -9.921 -4.063 1.00 95.12 89 HIS A N 1
ATOM 783 C CA . HIS A 1 89 ? -5.596 -11.089 -4.940 1.00 95.12 89 HIS A CA 1
ATOM 784 C C . HIS A 1 89 ? -4.942 -12.355 -4.378 1.00 95.12 89 HIS A C 1
ATOM 786 O O . HIS A 1 89 ? -5.383 -13.450 -4.723 1.00 95.12 89 HIS A O 1
ATOM 792 N N . TYR A 1 90 ? -3.944 -12.205 -3.510 1.00 96.25 90 TYR A N 1
ATOM 793 C CA . TYR A 1 90 ? -3.171 -13.286 -2.901 1.00 96.25 90 TYR A CA 1
ATOM 794 C C . TYR A 1 90 ? -3.251 -13.173 -1.371 1.00 96.25 90 TYR A C 1
ATOM 796 O O . TYR A 1 90 ? -2.397 -12.539 -0.750 1.00 96.25 90 TYR A O 1
ATOM 804 N N . PRO A 1 91 ? -4.297 -13.731 -0.731 1.00 95.56 91 PRO A N 1
ATOM 805 C CA . PRO A 1 91 ? -4.515 -13.591 0.709 1.00 95.56 91 PRO A CA 1
ATOM 806 C C . PRO A 1 91 ? -3.353 -14.082 1.584 1.00 95.56 91 PRO A C 1
ATOM 808 O O . PRO A 1 91 ? -3.209 -13.613 2.711 1.00 95.56 91 PRO A O 1
ATOM 811 N N . GLU A 1 92 ? -2.518 -14.992 1.082 1.00 95.44 92 GLU A N 1
ATOM 812 C CA . GLU A 1 92 ? -1.299 -15.461 1.741 1.00 95.44 92 GLU A CA 1
ATOM 813 C C . GLU A 1 92 ? -0.287 -14.335 2.002 1.00 95.44 92 GLU A C 1
ATOM 815 O O . GLU A 1 92 ? 0.479 -14.401 2.960 1.00 95.44 92 GLU A O 1
ATOM 820 N N . THR A 1 93 ? -0.310 -13.248 1.222 1.00 96.88 93 THR A N 1
ATOM 821 C CA . THR A 1 93 ? 0.616 -12.126 1.423 1.00 96.88 93 THR A CA 1
ATOM 822 C C . THR A 1 93 ? 0.176 -11.179 2.541 1.00 96.88 93 THR A C 1
ATOM 824 O O . THR A 1 93 ? 0.918 -10.260 2.894 1.00 96.88 93 THR A O 1
ATOM 827 N N . LYS A 1 94 ? -0.992 -11.404 3.163 1.00 97.94 94 LYS A N 1
ATOM 828 C CA . LYS A 1 94 ? -1.428 -10.659 4.358 1.00 97.94 94 LYS A CA 1
ATOM 829 C C . LYS A 1 94 ? -0.450 -10.818 5.522 1.00 97.94 94 LYS A C 1
ATOM 831 O O . LYS A 1 94 ? -0.280 -9.880 6.299 1.00 97.94 94 LYS A O 1
ATOM 836 N N . ASP A 1 95 ? 0.241 -11.953 5.610 1.00 97.50 95 ASP A N 1
ATOM 837 C CA . ASP A 1 95 ? 1.250 -12.177 6.648 1.00 97.50 95 ASP A CA 1
ATOM 838 C C . ASP A 1 95 ? 2.446 -11.230 6.509 1.00 97.50 95 ASP A C 1
ATOM 840 O O . ASP A 1 95 ? 2.993 -10.796 7.522 1.00 97.50 95 ASP A O 1
ATOM 844 N N . PHE A 1 96 ? 2.786 -10.795 5.290 1.00 98.06 96 PHE A N 1
ATOM 845 C CA . PHE A 1 96 ? 3.770 -9.727 5.114 1.00 98.06 96 PHE A CA 1
ATOM 846 C C . PHE A 1 96 ? 3.273 -8.403 5.690 1.00 98.06 96 PHE A C 1
ATOM 848 O O . PHE A 1 96 ? 4.060 -7.693 6.299 1.00 98.06 96 PHE A O 1
ATOM 855 N N . MET A 1 97 ? 1.984 -8.069 5.563 1.00 98.44 97 MET A N 1
ATOM 856 C CA . MET A 1 97 ? 1.438 -6.830 6.142 1.00 98.44 97 MET A CA 1
ATOM 857 C C . MET A 1 97 ? 1.466 -6.864 7.670 1.00 98.44 97 MET A C 1
ATOM 859 O O . MET A 1 97 ? 1.823 -5.866 8.296 1.00 98.44 97 MET A O 1
ATOM 863 N N . ARG A 1 98 ? 1.178 -8.024 8.273 1.00 98.56 98 ARG A N 1
ATOM 864 C CA . ARG A 1 98 ? 1.337 -8.228 9.721 1.00 98.56 98 ARG A CA 1
ATOM 865 C C . ARG A 1 98 ? 2.785 -8.036 10.149 1.00 98.56 98 ARG A C 1
ATOM 867 O O . ARG A 1 98 ? 3.053 -7.222 11.028 1.00 98.56 98 ARG A O 1
ATOM 874 N N . GLN A 1 99 ? 3.720 -8.711 9.483 1.00 98.19 99 GLN A N 1
ATOM 875 C CA . GLN A 1 99 ? 5.151 -8.585 9.770 1.00 98.19 99 GLN A CA 1
ATOM 876 C C . GLN A 1 99 ? 5.638 -7.143 9.595 1.00 98.19 99 GLN A C 1
ATOM 878 O O . GLN A 1 99 ? 6.292 -6.597 10.478 1.00 98.19 99 GLN A O 1
ATOM 883 N N . TRP A 1 100 ? 5.276 -6.495 8.489 1.00 98.44 100 TRP A N 1
ATOM 884 C CA . TRP A 1 100 ? 5.704 -5.134 8.179 1.00 98.44 100 TRP A CA 1
ATOM 885 C C . TRP A 1 100 ? 5.117 -4.099 9.120 1.00 98.44 100 TRP A C 1
ATOM 887 O O . TRP A 1 100 ? 5.769 -3.093 9.356 1.00 98.44 100 TRP A O 1
ATOM 897 N N . SER A 1 101 ? 3.942 -4.345 9.705 1.00 98.44 101 SER A N 1
ATOM 898 C CA . SER A 1 101 ? 3.374 -3.460 10.726 1.00 98.44 101 SER A CA 1
ATOM 899 C C . SER A 1 101 ? 4.211 -3.381 12.010 1.00 98.44 101 SER A C 1
ATOM 901 O O . SER A 1 101 ? 4.025 -2.437 12.777 1.00 98.44 101 SER A O 1
ATOM 903 N N . LEU A 1 102 ? 5.139 -4.325 12.209 1.00 98.06 102 LEU A N 1
ATOM 904 C CA . LEU A 1 102 ? 6.070 -4.414 13.337 1.00 98.06 102 LEU A CA 1
ATOM 905 C C . LEU A 1 102 ? 7.538 -4.179 12.929 1.00 98.06 102 LEU A C 1
ATOM 907 O O . LEU A 1 102 ? 8.413 -4.223 13.790 1.00 98.06 102 LEU A O 1
ATOM 911 N N . ASP A 1 103 ? 7.823 -3.962 11.641 1.00 98.06 103 ASP A N 1
ATOM 912 C CA . ASP A 1 103 ? 9.192 -3.792 11.130 1.00 98.06 103 ASP A CA 1
ATOM 913 C C . ASP A 1 103 ? 9.812 -2.496 11.677 1.00 98.06 103 ASP A C 1
ATOM 915 O O . ASP A 1 103 ? 9.095 -1.537 11.963 1.00 98.06 103 ASP A O 1
ATOM 919 N N . GLU A 1 104 ? 11.134 -2.448 11.842 1.00 96.94 104 GLU A N 1
ATOM 920 C CA . GLU A 1 104 ? 11.848 -1.263 12.334 1.00 96.94 104 GLU A CA 1
ATOM 921 C C . GLU A 1 104 ? 11.766 -0.100 11.335 1.00 96.94 104 GLU A C 1
ATOM 923 O O . GLU A 1 104 ? 11.676 1.067 11.740 1.00 96.94 104 GLU A O 1
ATOM 928 N N . ASP A 1 105 ? 11.702 -0.410 10.037 1.00 97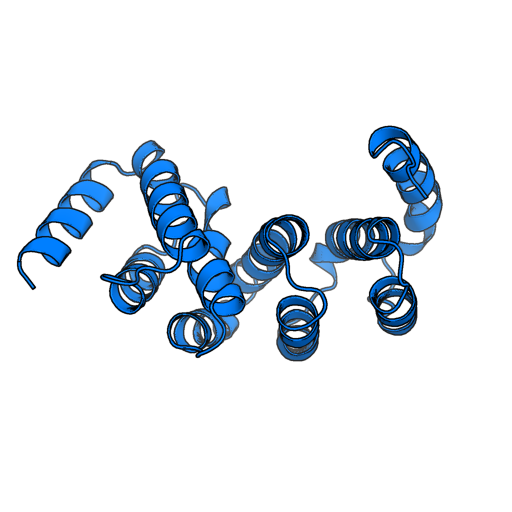.62 105 ASP A N 1
ATOM 929 C CA . ASP A 1 105 ? 11.513 0.577 8.982 1.00 97.62 105 ASP A CA 1
ATOM 930 C C . ASP A 1 105 ? 10.067 1.091 8.960 1.00 97.62 105 ASP A C 1
ATOM 932 O O . ASP A 1 105 ? 9.106 0.390 8.620 1.00 97.62 105 ASP A O 1
ATOM 936 N N . PHE A 1 106 ? 9.901 2.369 9.295 1.00 97.69 106 PHE A N 1
ATOM 937 C CA . PHE A 1 106 ? 8.584 2.989 9.341 1.00 97.69 106 PHE A CA 1
ATOM 938 C C . PHE A 1 106 ? 7.931 3.117 7.957 1.00 97.69 106 PHE A C 1
ATOM 940 O O . PHE A 1 106 ? 6.709 3.243 7.881 1.00 97.69 106 PHE A O 1
ATOM 947 N N . TRP A 1 107 ? 8.681 3.064 6.853 1.00 98.50 107 TRP A N 1
ATOM 948 C CA . TRP A 1 107 ? 8.076 3.063 5.520 1.00 98.50 107 TRP A CA 1
ATOM 949 C C . TRP A 1 107 ? 7.325 1.762 5.239 1.00 98.50 107 TRP A C 1
ATOM 951 O O . TRP A 1 107 ? 6.243 1.800 4.652 1.00 98.50 107 TRP A O 1
ATOM 961 N N . LEU A 1 108 ? 7.824 0.630 5.737 1.00 98.50 108 LEU A N 1
ATOM 962 C CA . LEU A 1 108 ? 7.117 -0.650 5.661 1.00 98.50 108 LEU A CA 1
ATOM 963 C C . LEU A 1 108 ? 5.878 -0.655 6.556 1.00 98.50 108 LEU A C 1
ATOM 965 O O . LEU A 1 108 ? 4.807 -1.079 6.114 1.00 98.50 108 LEU A O 1
ATOM 969 N N . ARG A 1 109 ? 5.982 -0.090 7.767 1.00 98.56 109 ARG A N 1
ATOM 970 C CA . ARG A 1 109 ? 4.815 0.113 8.642 1.00 98.56 109 ARG A CA 1
ATOM 971 C C . ARG A 1 109 ? 3.760 1.003 7.978 1.00 98.56 109 ARG A C 1
ATOM 973 O O . ARG A 1 109 ? 2.577 0.677 8.021 1.00 98.56 109 ARG A O 1
ATOM 980 N N . ARG A 1 110 ? 4.168 2.087 7.304 1.00 98.50 110 ARG A N 1
ATOM 981 C CA . ARG A 1 110 ? 3.262 2.960 6.533 1.00 98.50 110 ARG A CA 1
ATOM 982 C C . ARG A 1 110 ? 2.530 2.183 5.441 1.00 98.50 110 ARG A C 1
ATOM 984 O O . ARG A 1 110 ? 1.310 2.281 5.367 1.00 98.50 110 ARG A O 1
ATOM 991 N N . ILE A 1 111 ? 3.246 1.377 4.652 1.00 98.62 111 ILE A N 1
ATOM 992 C CA . ILE A 1 111 ? 2.626 0.521 3.629 1.00 98.62 111 ILE A CA 1
ATOM 993 C C . ILE A 1 111 ? 1.596 -0.413 4.265 1.00 98.62 111 ILE A C 1
ATOM 995 O O . ILE A 1 111 ? 0.467 -0.492 3.785 1.00 98.62 111 ILE A O 1
ATOM 999 N N . ALA A 1 112 ? 1.946 -1.079 5.369 1.00 98.56 112 ALA A N 1
ATOM 1000 C CA . ALA A 1 112 ? 1.016 -1.959 6.066 1.00 98.56 112 ALA A CA 1
ATOM 1001 C C . ALA A 1 112 ? -0.260 -1.216 6.506 1.00 98.56 112 ALA A C 1
ATOM 1003 O O . ALA A 1 112 ? -1.352 -1.764 6.374 1.00 98.56 112 ALA A O 1
ATOM 1004 N N . ILE A 1 113 ? -0.161 0.032 6.976 1.00 98.44 113 ILE A N 1
ATOM 1005 C CA . ILE A 1 113 ? -1.322 0.834 7.401 1.00 98.44 113 ILE A CA 1
ATOM 1006 C C . ILE A 1 113 ? -2.217 1.236 6.215 1.00 98.44 113 ILE A C 1
ATOM 1008 O O . ILE A 1 113 ? -3.448 1.197 6.328 1.00 98.44 113 ILE A O 1
ATOM 1012 N N . ASP A 1 114 ? -1.613 1.613 5.085 1.00 98.44 114 ASP A N 1
ATOM 1013 C CA . ASP A 1 114 ? -2.312 2.258 3.968 1.00 98.44 114 ASP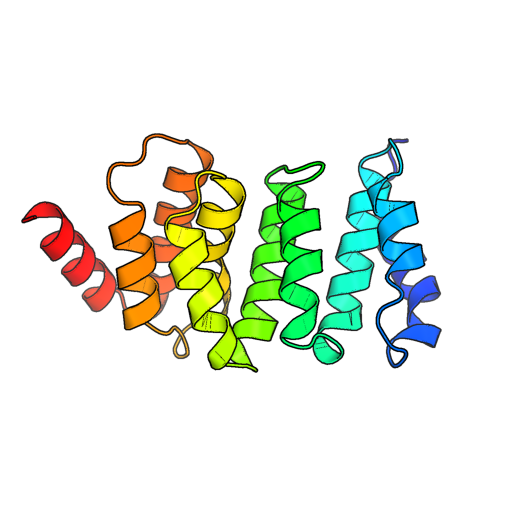 A CA 1
ATOM 1014 C C . ASP A 1 114 ? -2.702 1.296 2.817 1.00 98.44 114 ASP A C 1
ATOM 1016 O O . ASP A 1 114 ? -3.556 1.635 1.992 1.00 98.44 114 ASP A O 1
ATOM 1020 N N . HIS A 1 115 ? -2.193 0.055 2.774 1.00 98.06 115 HIS A N 1
ATOM 1021 C CA . HIS A 1 115 ? -2.427 -0.871 1.645 1.00 98.06 115 HIS A CA 1
ATOM 1022 C C . HIS A 1 115 ? -3.913 -1.181 1.351 1.00 98.06 115 HIS A C 1
ATOM 1024 O O . HIS A 1 115 ? -4.266 -1.587 0.242 1.00 98.06 115 HIS A O 1
ATOM 1030 N N . GLN A 1 116 ? -4.813 -0.978 2.321 1.00 98.25 116 GLN A N 1
ATOM 1031 C CA . GLN A 1 116 ? -6.254 -1.218 2.161 1.00 98.25 116 GLN A CA 1
ATOM 1032 C C . GLN A 1 116 ? -7.068 0.029 1.766 1.00 98.25 116 GLN A C 1
ATOM 1034 O O . GLN A 1 116 ? -8.282 -0.076 1.585 1.00 98.25 116 GLN A O 1
ATOM 1039 N N . LEU A 1 117 ? -6.449 1.205 1.579 1.00 97.12 117 LEU A N 1
ATOM 1040 C CA . LEU A 1 117 ? -7.149 2.494 1.407 1.00 97.12 117 LEU A CA 1
ATOM 1041 C C . LEU A 1 117 ? -8.236 2.512 0.314 1.00 97.12 117 LEU A C 1
ATOM 1043 O O . LEU A 1 117 ? -9.199 3.271 0.405 1.00 97.12 117 LEU A O 1
ATOM 1047 N N . ILE A 1 118 ? -8.124 1.703 -0.737 1.00 95.44 118 ILE A N 1
ATOM 1048 C CA . ILE A 1 118 ? -9.095 1.702 -1.845 1.00 95.44 118 ILE A CA 1
ATOM 1049 C C . ILE A 1 118 ? -10.136 0.576 -1.768 1.00 95.44 118 ILE A C 1
ATOM 1051 O O . ILE A 1 118 ? -10.973 0.480 -2.665 1.00 95.44 118 ILE A O 1
ATOM 1055 N N . ARG A 1 119 ? -10.107 -0.265 -0.724 1.00 96.75 119 ARG A N 1
ATOM 1056 C CA . ARG A 1 119 ? -10.916 -1.497 -0.641 1.00 96.75 119 ARG A CA 1
ATOM 1057 C C . ARG A 1 119 ? -12.373 -1.272 -0.266 1.00 96.75 119 ARG A C 1
ATOM 1059 O O . ARG A 1 119 ? -13.218 -2.081 -0.634 1.00 96.75 119 ARG A O 1
ATOM 1066 N N . LYS A 1 120 ? -12.678 -0.161 0.402 1.00 97.38 120 LYS A N 1
ATOM 1067 C CA . LYS A 1 120 ? -14.033 0.188 0.847 1.00 97.38 120 LYS A CA 1
ATOM 1068 C C . LYS A 1 120 ? -14.701 -0.966 1.615 1.00 97.38 120 LYS A C 1
ATOM 1070 O O . LYS A 1 120 ? -14.144 -1.396 2.616 1.00 97.38 120 LYS A O 1
ATOM 1075 N N . GLU A 1 121 ? -15.845 -1.478 1.163 1.00 98.06 121 GLU A N 1
ATOM 1076 C CA . GLU A 1 121 ? -16.592 -2.582 1.782 1.00 98.06 121 GLU A CA 1
ATOM 1077 C C . GLU A 1 121 ? -15.795 -3.896 1.824 1.00 98.06 121 GLU A C 1
ATOM 1079 O O . GLU A 1 121 ? -16.111 -4.780 2.611 1.00 98.06 121 GLU A O 1
ATOM 1084 N N . LEU A 1 122 ? -14.749 -4.019 1.000 1.00 98.12 122 LEU A N 1
ATOM 1085 C CA . LEU A 1 122 ? -13.855 -5.179 0.948 1.00 98.12 122 LEU A CA 1
ATOM 1086 C C . LEU A 1 122 ? -12.642 -5.046 1.881 1.00 98.12 122 LEU A C 1
ATOM 1088 O O . LEU A 1 122 ? -11.699 -5.826 1.767 1.00 98.12 122 LEU A O 1
ATOM 1092 N N . THR A 1 123 ? -12.619 -4.029 2.744 1.00 98.38 123 THR A N 1
ATOM 1093 C CA . THR A 1 123 ? -11.553 -3.859 3.738 1.00 98.38 123 THR A CA 1
ATOM 1094 C C . THR A 1 123 ? -11.599 -5.016 4.729 1.00 98.38 123 THR A C 1
ATOM 1096 O O . THR A 1 123 ? -12.631 -5.270 5.346 1.00 98.38 123 THR A O 1
ATOM 1099 N N . ASP A 1 124 ? -10.468 -5.693 4.904 1.00 98.38 124 ASP A N 1
ATOM 1100 C CA . ASP A 1 124 ? -10.269 -6.675 5.962 1.00 98.38 124 ASP A CA 1
ATOM 1101 C C . ASP A 1 124 ? -10.076 -5.916 7.277 1.00 98.38 124 ASP A C 1
ATOM 1103 O O . ASP A 1 124 ? -8.997 -5.384 7.565 1.00 98.38 124 ASP A O 1
ATOM 1107 N N . THR A 1 125 ? -11.166 -5.796 8.035 1.00 98.25 125 THR A N 1
ATOM 1108 C CA . THR A 1 125 ? -11.195 -5.052 9.294 1.00 98.25 125 THR A CA 1
ATOM 1109 C C . THR A 1 125 ? -10.332 -5.687 10.368 1.00 98.25 125 THR A C 1
ATOM 1111 O O . THR A 1 125 ? -9.759 -4.956 11.170 1.00 98.25 125 THR A O 1
ATOM 1114 N N . ASP A 1 126 ? -10.197 -7.012 10.378 1.00 98.06 126 ASP A N 1
ATOM 1115 C CA . ASP A 1 126 ? -9.397 -7.701 11.389 1.00 98.06 126 ASP A CA 1
ATOM 1116 C C . ASP A 1 126 ? -7.916 -7.387 11.174 1.00 98.06 126 ASP A C 1
ATOM 1118 O O . ASP A 1 126 ? -7.232 -6.939 12.097 1.00 98.06 126 ASP A O 1
ATOM 1122 N N . LEU A 1 127 ? -7.446 -7.498 9.925 1.00 98.56 127 LEU A N 1
ATOM 1123 C CA . LEU A 1 127 ? -6.087 -7.098 9.563 1.00 98.56 127 LEU A CA 1
ATOM 1124 C C . LEU A 1 127 ? -5.860 -5.595 9.778 1.00 98.56 127 LEU A C 1
ATOM 1126 O O . LEU A 1 127 ? -4.805 -5.196 10.269 1.00 98.56 127 LEU A O 1
ATOM 1130 N N . LEU A 1 128 ? -6.835 -4.748 9.427 1.00 98.31 128 LEU A N 1
ATOM 1131 C CA . LEU A 1 128 ? -6.715 -3.305 9.639 1.00 98.31 128 LEU A CA 1
ATOM 1132 C C . LEU A 1 128 ? -6.574 -2.975 11.130 1.00 98.31 128 LEU A C 1
ATOM 1134 O O . LEU A 1 128 ? -5.687 -2.207 11.491 1.00 98.31 128 LEU A O 1
ATOM 1138 N N . ALA A 1 129 ? -7.412 -3.557 11.992 1.00 97.94 129 ALA A N 1
ATOM 1139 C CA . ALA A 1 129 ? -7.332 -3.354 13.436 1.00 97.94 129 ALA A CA 1
ATOM 1140 C C . ALA A 1 129 ? -5.988 -3.823 14.001 1.00 97.94 129 ALA A C 1
ATOM 1142 O O . ALA A 1 129 ? -5.390 -3.101 14.798 1.00 97.94 129 ALA A O 1
ATOM 1143 N N . GLU A 1 130 ? -5.495 -4.988 13.571 1.00 98.00 130 GLU A N 1
ATOM 1144 C CA . GLU A 1 130 ? -4.200 -5.534 13.989 1.00 98.00 130 GLU A CA 1
ATOM 1145 C C . GLU A 1 130 ? -3.051 -4.572 13.648 1.00 98.00 130 GLU A C 1
ATOM 1147 O O . GLU A 1 130 ? -2.305 -4.148 14.533 1.00 98.00 130 GLU A O 1
ATOM 1152 N N . VAL A 1 131 ? -2.961 -4.140 12.387 1.00 98.06 131 VAL A N 1
ATOM 1153 C CA . VAL A 1 131 ? -1.919 -3.212 11.918 1.00 98.06 131 VAL A CA 1
ATOM 1154 C C . VAL A 1 131 ? -1.990 -1.861 12.638 1.00 98.06 131 VAL A C 1
ATOM 1156 O O . VAL A 1 131 ? -0.958 -1.300 13.022 1.00 98.06 131 VAL A O 1
ATOM 1159 N N . ILE A 1 132 ? -3.203 -1.338 12.830 1.00 96.75 132 ILE A N 1
ATOM 1160 C CA . ILE A 1 132 ? -3.458 -0.077 13.532 1.00 96.75 132 ILE A CA 1
ATOM 1161 C C . ILE A 1 132 ? -3.041 -0.175 15.006 1.00 96.75 132 ILE A C 1
ATOM 1163 O O . ILE A 1 132 ? -2.391 0.740 15.511 1.00 96.75 132 ILE A O 1
ATOM 1167 N N . CYS A 1 133 ? -3.348 -1.286 15.682 1.00 95.69 133 CYS A N 1
ATOM 1168 C CA . CYS A 1 133 ? -2.939 -1.520 17.067 1.00 95.69 133 CYS A CA 1
ATOM 1169 C C . CYS A 1 133 ?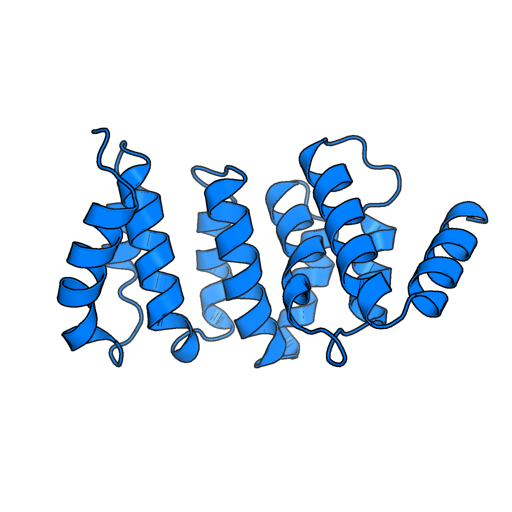 -1.416 -1.646 17.204 1.00 95.69 133 CYS A C 1
ATOM 1171 O O . CYS A 1 133 ? -0.846 -1.035 18.104 1.00 95.69 133 CYS A O 1
ATOM 1173 N N . ASN A 1 134 ? -0.748 -2.356 16.288 1.00 96.25 134 ASN A N 1
ATOM 1174 C CA . ASN A 1 134 ? 0.716 -2.502 16.283 1.00 96.25 134 ASN A CA 1
ATOM 1175 C C . ASN A 1 134 ? 1.455 -1.159 16.155 1.00 96.25 134 ASN A C 1
ATOM 1177 O O . ASN A 1 134 ? 2.607 -1.032 16.563 1.00 96.25 134 ASN A O 1
ATOM 1181 N N . ASN A 1 135 ? 0.788 -0.148 15.596 1.00 95.50 135 ASN A N 1
ATOM 1182 C CA . ASN A 1 135 ? 1.338 1.187 15.374 1.00 95.50 135 ASN A CA 1
ATOM 1183 C C . ASN A 1 135 ? 0.744 2.252 16.304 1.00 95.50 135 ASN A C 1
ATOM 1185 O O . ASN A 1 135 ? 1.006 3.446 16.126 1.00 95.50 135 ASN A O 1
ATOM 1189 N N . PHE A 1 136 ? -0.048 1.852 17.300 1.00 93.06 136 PHE A N 1
ATOM 1190 C CA . PHE A 1 136 ? -0.617 2.786 18.259 1.00 93.06 136 PHE A CA 1
ATOM 1191 C C . PHE A 1 136 ? 0.465 3.377 19.173 1.00 93.06 136 PHE A C 1
ATOM 1193 O O . PHE A 1 136 ? 1.402 2.695 19.577 1.00 93.06 136 PHE A O 1
ATOM 1200 N N . GLY A 1 137 ? 0.350 4.669 19.485 1.00 89.75 137 GLY A N 1
ATOM 1201 C CA . GLY A 1 137 ? 1.322 5.387 20.318 1.00 89.75 137 GLY A CA 1
ATOM 1202 C C . GLY A 1 137 ? 2.629 5.779 19.614 1.00 89.75 137 GLY A C 1
ATOM 1203 O O . GLY A 1 137 ? 3.467 6.438 20.227 1.00 89.75 137 GLY A O 1
ATOM 1204 N N . GLN A 1 138 ? 2.804 5.434 18.334 1.00 91.62 138 GLN A N 1
ATOM 1205 C CA . GLN A 1 138 ? 3.973 5.849 17.557 1.00 91.62 138 GLN A CA 1
ATOM 1206 C C . GLN A 1 138 ? 3.970 7.361 17.293 1.00 91.62 138 GLN A C 1
ATOM 1208 O O . GLN A 1 138 ? 2.933 7.951 16.991 1.00 91.62 138 GLN A O 1
ATOM 1213 N N . THR A 1 139 ? 5.146 7.988 17.362 1.00 93.62 139 THR A N 1
ATOM 1214 C CA . THR A 1 139 ? 5.314 9.448 17.220 1.00 93.62 139 THR A CA 1
ATOM 1215 C C . THR A 1 139 ? 5.847 9.884 15.856 1.00 93.62 139 THR A C 1
ATOM 1217 O O . THR A 1 139 ? 5.877 11.080 15.564 1.00 93.62 139 THR A O 1
ATOM 1220 N N . GLU A 1 140 ? 6.238 8.935 15.001 1.00 96.69 140 GLU A N 1
ATOM 1221 C CA . GLU A 1 140 ? 6.691 9.223 13.640 1.00 96.69 140 GLU A CA 1
ATOM 1222 C C . GLU A 1 140 ? 5.579 9.925 12.845 1.00 96.69 140 GLU A C 1
ATOM 1224 O O . GLU A 1 140 ? 4.431 9.461 12.778 1.00 96.69 140 GLU A O 1
ATOM 1229 N N . PHE A 1 141 ? 5.923 11.054 12.221 1.00 96.81 141 PHE A N 1
ATOM 1230 C CA . PHE A 1 141 ? 4.976 11.923 11.529 1.00 96.81 141 PHE A CA 1
ATOM 1231 C C . PHE A 1 141 ? 4.251 11.169 10.415 1.00 96.81 141 PHE A C 1
ATOM 1233 O O . PHE A 1 141 ? 3.021 11.230 10.318 1.00 96.81 141 PHE A O 1
ATOM 1240 N N . PHE A 1 142 ? 4.994 10.425 9.591 1.00 97.25 142 PHE A N 1
ATOM 1241 C CA . PHE A 1 142 ? 4.412 9.694 8.466 1.00 97.25 142 PHE A CA 1
ATOM 1242 C C . PHE A 1 142 ? 3.525 8.526 8.915 1.00 97.25 142 PHE A C 1
ATOM 1244 O O . PHE A 1 142 ? 2.524 8.247 8.254 1.00 97.25 142 PHE A O 1
ATOM 1251 N N . ILE A 1 143 ? 3.812 7.901 10.060 1.00 97.44 143 ILE A N 1
ATOM 1252 C CA . ILE A 1 143 ? 2.953 6.859 10.643 1.00 97.44 143 ILE A CA 1
ATOM 1253 C C . ILE A 1 143 ? 1.661 7.463 11.182 1.00 97.44 143 ILE A C 1
ATOM 1255 O O . ILE A 1 143 ? 0.571 7.008 10.842 1.00 97.44 143 ILE A O 1
ATOM 1259 N N . THR A 1 144 ? 1.763 8.551 11.946 1.00 95.81 144 THR A N 1
ATOM 1260 C CA . THR A 1 144 ? 0.590 9.240 12.507 1.00 95.81 144 THR A CA 1
ATOM 1261 C C . THR A 1 144 ? -0.351 9.727 11.399 1.00 95.81 144 THR A C 1
ATOM 1263 O O . THR A 1 144 ? -1.577 9.681 11.531 1.00 95.81 144 THR A O 1
ATOM 1266 N N . LYS A 1 145 ? 0.208 10.177 10.267 1.00 96.69 145 LYS A N 1
ATOM 1267 C CA . LYS A 1 145 ? -0.581 10.560 9.088 1.00 96.69 145 LYS A CA 1
ATOM 1268 C C . LYS A 1 145 ? -1.262 9.371 8.420 1.00 96.69 145 LYS A C 1
ATOM 1270 O O . LYS A 1 145 ? -2.452 9.490 8.140 1.00 96.69 145 LYS A O 1
ATOM 1275 N N . ALA A 1 146 ? -0.543 8.270 8.199 1.00 97.00 146 ALA A N 1
ATOM 1276 C CA . ALA A 1 146 ? -1.101 7.043 7.624 1.00 97.00 146 ALA A CA 1
ATOM 1277 C C . ALA A 1 146 ? -2.269 6.522 8.471 1.00 97.00 146 ALA A C 1
ATOM 1279 O O . ALA A 1 146 ? -3.377 6.339 7.978 1.00 97.00 146 ALA A O 1
ATOM 1280 N N . PHE A 1 147 ? -2.077 6.444 9.790 1.00 94.50 147 PHE A N 1
ATOM 1281 C CA . PHE A 1 147 ? -3.117 6.072 10.751 1.00 94.50 147 PHE A CA 1
ATOM 1282 C C . PHE A 1 147 ? -4.388 6.915 10.577 1.00 94.50 147 PHE A C 1
ATOM 1284 O O . PHE A 1 147 ? -5.491 6.396 10.386 1.00 94.50 147 PHE A O 1
ATOM 1291 N N . GLY A 1 148 ? -4.230 8.243 10.599 1.00 95.06 148 GLY A N 1
ATOM 1292 C CA . GLY A 1 148 ? -5.345 9.169 10.440 1.00 95.06 148 GLY A CA 1
ATOM 1293 C C . GLY A 1 148 ? -6.017 9.057 9.071 1.00 95.06 148 GLY A C 1
ATOM 1294 O O . GLY A 1 148 ? -7.237 9.183 8.979 1.00 95.06 148 GLY A O 1
ATOM 1295 N N . TRP A 1 149 ? -5.253 8.822 8.004 1.00 96.56 149 TRP A N 1
ATOM 1296 C CA . TRP A 1 149 ? -5.788 8.629 6.657 1.00 96.56 149 TRP A CA 1
ATOM 1297 C C . TRP A 1 149 ? -6.565 7.330 6.531 1.00 96.56 149 TRP A C 1
ATOM 1299 O O . TRP A 1 149 ? -7.698 7.378 6.052 1.00 96.56 149 TRP A O 1
ATOM 1309 N N . SER A 1 150 ? -6.011 6.220 7.009 1.00 97.06 150 SER A N 1
ATOM 1310 C CA . SER A 1 150 ? -6.630 4.899 6.958 1.00 97.06 150 SER A CA 1
ATOM 1311 C C . SER A 1 150 ? -7.979 4.886 7.686 1.00 97.06 150 SER A C 1
ATOM 1313 O O . SER A 1 150 ? -9.015 4.598 7.075 1.00 97.06 150 SER A O 1
ATOM 1315 N N . LEU A 1 151 ? -8.028 5.376 8.933 1.00 97.19 151 LEU A N 1
ATOM 1316 C CA . LEU A 1 151 ? -9.277 5.453 9.702 1.00 97.19 151 LEU A CA 1
ATOM 1317 C C . LEU A 1 151 ? -10.276 6.462 9.130 1.00 97.19 151 LEU A C 1
ATOM 1319 O O . LEU A 1 151 ? -11.463 6.159 9.011 1.00 97.19 151 LEU A O 1
ATOM 1323 N N . ARG A 1 152 ? -9.824 7.660 8.728 1.00 97.69 152 ARG A N 1
ATOM 1324 C CA . ARG A 1 152 ? -10.703 8.659 8.090 1.00 97.69 152 ARG A CA 1
ATOM 1325 C C . ARG A 1 152 ? -11.269 8.149 6.770 1.00 97.69 152 ARG A C 1
ATOM 1327 O O . ARG A 1 152 ? -12.359 8.548 6.363 1.00 97.69 152 ARG A O 1
ATOM 1334 N N . ASN A 1 153 ? -10.498 7.359 6.037 1.00 97.31 153 ASN A N 1
ATOM 1335 C CA . ASN A 1 153 ? -10.947 6.807 4.779 1.00 97.31 153 ASN A CA 1
ATOM 1336 C C . ASN A 1 153 ? -11.999 5.722 5.014 1.00 97.31 153 ASN A C 1
ATOM 1338 O O . ASN A 1 153 ? -13.060 5.781 4.393 1.00 97.31 153 ASN A O 1
ATOM 1342 N N . TYR A 1 154 ? -11.745 4.800 5.944 1.00 98.38 154 TYR A N 1
ATOM 1343 C CA . TYR A 1 154 ? -12.673 3.713 6.233 1.00 98.38 154 TYR A CA 1
ATOM 1344 C C . TYR A 1 154 ? -13.937 4.166 6.979 1.00 98.38 154 TYR A C 1
ATOM 1346 O O . TYR A 1 154 ? -15.005 3.599 6.766 1.00 98.38 154 TYR A O 1
ATOM 1354 N N . SER A 1 155 ? -13.888 5.261 7.746 1.00 98.19 155 SER A N 1
ATOM 1355 C CA . SER A 1 155 ? -15.083 5.819 8.401 1.00 98.19 155 SER A CA 1
ATOM 1356 C C . SER A 1 155 ? -16.155 6.300 7.419 1.00 98.19 155 SER A C 1
ATOM 1358 O O . SER A 1 155 ? -17.314 6.442 7.796 1.00 98.19 155 SER A O 1
ATOM 1360 N N . LYS A 1 156 ? -15.802 6.520 6.146 1.00 98.00 156 LYS A N 1
ATOM 1361 C CA . LYS A 1 156 ? -16.772 6.802 5.074 1.00 98.00 156 LYS A CA 1
ATOM 1362 C C . LYS A 1 156 ? -17.605 5.576 4.689 1.00 98.00 156 LYS A C 1
ATOM 1364 O O . LYS A 1 156 ? -18.625 5.741 4.031 1.00 98.00 156 LYS A O 1
ATOM 1369 N N . VAL A 1 157 ? -17.139 4.379 5.043 1.00 98.25 157 VAL A N 1
ATOM 1370 C CA . VAL A 1 157 ? -17.787 3.091 4.767 1.00 98.25 157 VAL A CA 1
ATOM 1371 C C . VAL A 1 157 ? -18.438 2.555 6.034 1.00 98.25 157 VAL A C 1
ATOM 1373 O O . VAL A 1 157 ? -19.626 2.256 6.026 1.00 98.25 157 VAL A O 1
ATOM 1376 N N . ASN A 1 158 ? -17.680 2.477 7.130 1.00 98.31 158 ASN A N 1
ATOM 1377 C CA . ASN A 1 158 ? -18.171 1.983 8.411 1.00 98.31 158 ASN A CA 1
ATOM 1378 C C . ASN A 1 158 ? -17.715 2.894 9.571 1.00 98.31 158 ASN A C 1
ATOM 1380 O O . ASN A 1 158 ? -16.686 2.638 10.202 1.00 98.31 158 ASN A O 1
ATOM 1384 N N . PRO A 1 159 ? -18.443 3.995 9.842 1.00 98.19 159 PRO A N 1
ATOM 1385 C CA . PRO A 1 159 ? -18.078 4.941 10.896 1.00 98.19 159 PRO A CA 1
ATOM 1386 C C . PRO A 1 159 ? -18.204 4.355 12.307 1.00 98.19 159 PRO A C 1
ATOM 1388 O O . PRO A 1 159 ? -17.427 4.744 13.180 1.00 98.19 159 PRO A O 1
ATOM 1391 N N . ASP A 1 160 ? -19.148 3.438 12.536 1.00 98.38 160 ASP A N 1
ATOM 1392 C CA . ASP A 1 160 ? -19.351 2.820 13.850 1.00 98.38 160 ASP A CA 1
ATOM 1393 C C . ASP A 1 160 ? -18.187 1.891 14.200 1.00 98.38 160 ASP A C 1
ATOM 1395 O O . ASP A 1 160 ? -17.615 2.025 15.277 1.00 98.38 160 ASP A O 1
ATOM 1399 N N . TRP A 1 161 ? -17.719 1.075 13.249 1.00 98.25 161 TRP A N 1
ATOM 1400 C CA . TRP A 1 161 ? -16.524 0.250 13.453 1.00 98.25 161 TRP A CA 1
ATOM 1401 C C . TRP A 1 161 ? -15.287 1.088 13.802 1.00 98.25 161 TRP A C 1
ATOM 1403 O O . TRP A 1 161 ? -14.538 0.745 14.715 1.00 98.25 161 TRP A O 1
ATOM 1413 N N . VAL A 1 162 ? -15.080 2.223 13.119 1.00 97.88 162 VAL A N 1
ATOM 1414 C CA . VAL A 1 162 ? -13.950 3.119 13.426 1.00 97.88 162 VAL A CA 1
ATOM 1415 C C . VAL A 1 162 ? -14.088 3.719 14.827 1.00 97.88 162 VAL A C 1
ATOM 1417 O O . VAL A 1 162 ? -13.092 3.825 15.543 1.00 97.88 162 VAL A O 1
ATOM 1420 N N . ARG A 1 163 ? -15.305 4.099 15.242 1.00 97.62 163 ARG A N 1
ATOM 1421 C CA . ARG A 1 163 ? -15.566 4.598 16.599 1.00 97.62 163 ARG A CA 1
ATOM 1422 C C . ARG A 1 163 ? -15.242 3.530 17.644 1.00 97.62 163 ARG A C 1
ATOM 1424 O O . ARG A 1 163 ? -14.530 3.830 18.600 1.00 97.62 163 ARG A O 1
ATOM 1431 N N . ASP A 1 164 ? -15.729 2.311 17.448 1.00 97.44 164 ASP A N 1
ATOM 1432 C CA . ASP A 1 164 ? -15.557 1.206 18.392 1.00 97.44 164 ASP A CA 1
ATOM 1433 C C . ASP A 1 164 ? -14.087 0.793 18.519 1.00 97.44 164 ASP A C 1
ATOM 1435 O O . ASP A 1 164 ? -13.597 0.576 19.633 1.00 97.44 164 ASP A O 1
ATOM 1439 N N . LEU A 1 165 ? -13.346 0.773 17.404 1.00 96.31 165 LEU A N 1
ATOM 1440 C CA . LEU A 1 165 ? -11.902 0.547 17.414 1.00 96.31 165 LEU A CA 1
ATOM 1441 C C . LEU A 1 165 ? -11.183 1.620 18.242 1.00 96.31 165 LEU A C 1
ATOM 1443 O O . LEU A 1 165 ? -10.399 1.286 19.128 1.00 96.31 165 LEU A O 1
ATOM 1447 N N . LEU A 1 166 ? -11.477 2.903 18.004 1.00 94.25 166 LEU A N 1
ATOM 1448 C CA . LEU A 1 166 ? -10.849 4.006 18.737 1.00 94.25 166 LEU A CA 1
ATOM 1449 C C . LEU A 1 166 ? -11.154 3.953 20.239 1.00 94.25 166 LEU A C 1
ATOM 1451 O O . LEU A 1 166 ? -10.252 4.163 21.045 1.00 94.25 166 LEU A O 1
ATOM 1455 N N . ILE A 1 167 ? -12.394 3.641 20.626 1.00 94.25 167 ILE A N 1
ATOM 1456 C CA . ILE A 1 167 ? -12.758 3.452 22.039 1.00 94.25 167 ILE A CA 1
ATOM 1457 C C . ILE A 1 167 ? -11.952 2.298 22.637 1.00 94.25 167 ILE A C 1
ATOM 1459 O O . ILE A 1 167 ? -11.355 2.452 23.698 1.00 94.25 167 ILE A O 1
ATOM 1463 N N . THR A 1 168 ? -11.883 1.164 21.939 1.00 91.12 168 THR A N 1
ATOM 1464 C CA . THR A 1 168 ? -11.144 -0.019 22.401 1.00 91.12 168 THR A CA 1
ATOM 1465 C C . THR A 1 168 ? -9.660 0.283 22.608 1.00 91.12 168 THR A C 1
ATOM 1467 O O . THR A 1 168 ? -9.066 -0.188 23.575 1.00 91.12 168 THR A O 1
ATOM 1470 N N . MET A 1 169 ? -9.060 1.088 21.730 1.00 88.75 169 MET A N 1
ATOM 1471 C CA . MET A 1 169 ? -7.652 1.483 21.819 1.00 88.75 169 MET A CA 1
ATOM 1472 C C . MET A 1 169 ? -7.363 2.471 22.955 1.00 88.75 169 MET A C 1
ATOM 1474 O O . MET A 1 169 ? -6.239 2.507 23.433 1.00 88.75 169 MET A O 1
ATOM 1478 N N . LEU A 1 170 ? -8.347 3.259 23.400 1.00 83.69 170 LEU A N 1
ATOM 1479 C CA . LEU A 1 170 ? -8.189 4.203 24.518 1.00 83.69 170 LEU A CA 1
ATOM 1480 C C . LEU A 1 170 ? -8.326 3.548 25.902 1.00 83.69 170 LEU A C 1
ATOM 1482 O O . LEU A 1 170 ? -7.966 4.163 26.903 1.00 83.69 170 LEU A O 1
ATOM 1486 N N . VAL A 1 171 ? -8.893 2.341 25.968 1.00 81.81 171 VAL A N 1
ATOM 1487 C CA . VAL A 1 171 ? -9.126 1.596 27.221 1.00 81.81 171 VAL A CA 1
ATOM 1488 C C . VAL A 1 171 ? -8.025 0.551 27.478 1.00 81.81 171 VAL A C 1
ATOM 1490 O O . VAL A 1 171 ? -7.996 -0.063 28.545 1.00 81.81 171 VAL A O 1
ATOM 1493 N N . LYS A 1 172 ? -7.112 0.356 26.520 1.00 64.50 172 LYS A N 1
ATOM 1494 C CA . LYS A 1 172 ? -5.901 -0.465 26.650 1.00 64.50 172 LYS A CA 1
ATOM 1495 C C . LYS A 1 172 ? -4.690 0.411 26.942 1.00 64.50 172 LYS A C 1
ATOM 1497 O O . LYS A 1 172 ? -3.842 -0.054 27.732 1.00 64.50 172 LYS A O 1
#